Protein AF-A0A1A9HRB0-F1 (afdb_monomer_lite)

Structure (mmCIF, N/CA/C/O backbone):
data_AF-A0A1A9HRB0-F1
#
_entry.id   AF-A0A1A9HRB0-F1
#
loop_
_atom_site.group_PDB
_atom_site.id
_atom_site.type_symbol
_atom_site.label_atom_id
_atom_site.label_alt_id
_atom_site.label_comp_id
_atom_site.label_asym_id
_atom_site.label_entity_id
_atom_site.label_seq_id
_atom_site.pdbx_PDB_ins_code
_atom_site.Cartn_x
_atom_site.Cartn_y
_atom_site.Cartn_z
_atom_site.occupancy
_atom_site.B_iso_or_equiv
_atom_site.auth_seq_id
_atom_site.auth_comp_id
_atom_site.auth_asym_id
_atom_site.auth_atom_id
_atom_site.pdbx_PDB_model_num
ATOM 1 N N . MET A 1 1 ? 14.330 -3.251 -3.078 1.00 82.81 1 MET A N 1
ATOM 2 C CA . MET A 1 1 ? 13.574 -4.289 -2.345 1.00 82.81 1 MET A CA 1
ATOM 3 C C . MET A 1 1 ? 13.131 -3.721 -1.014 1.00 82.81 1 MET A C 1
ATOM 5 O O . MET A 1 1 ? 13.919 -3.027 -0.377 1.00 82.81 1 MET A O 1
ATOM 9 N N . PHE A 1 2 ? 11.901 -4.001 -0.601 1.00 91.69 2 PHE A N 1
ATOM 10 C CA . PHE A 1 2 ? 11.378 -3.601 0.697 1.00 91.69 2 PHE A CA 1
ATOM 11 C C . PHE A 1 2 ? 12.103 -4.312 1.845 1.00 91.69 2 PHE A C 1
ATOM 13 O O . PHE A 1 2 ? 12.429 -5.499 1.728 1.00 91.69 2 PHE A O 1
ATOM 20 N N . PRO A 1 3 ? 12.317 -3.619 2.979 1.00 94.19 3 PRO A N 1
ATOM 21 C CA . PRO A 1 3 ? 12.743 -4.265 4.212 1.00 94.19 3 PRO A CA 1
ATOM 22 C C . PRO A 1 3 ? 11.731 -5.329 4.659 1.00 94.19 3 PRO A C 1
ATOM 24 O O . PRO A 1 3 ? 10.520 -5.129 4.547 1.00 94.19 3 PRO A O 1
ATOM 27 N N . ASP A 1 4 ? 12.206 -6.424 5.256 1.00 94.56 4 ASP A N 1
ATOM 28 C CA . ASP A 1 4 ? 11.351 -7.550 5.668 1.00 94.56 4 ASP A CA 1
ATOM 29 C C . ASP A 1 4 ? 10.207 -7.143 6.608 1.00 94.56 4 ASP A C 1
ATOM 31 O O . ASP A 1 4 ? 9.114 -7.710 6.543 1.00 94.56 4 ASP A O 1
ATOM 35 N N . LYS A 1 5 ? 10.435 -6.135 7.462 1.00 94.31 5 LYS A N 1
ATOM 36 C CA . LYS A 1 5 ? 9.402 -5.570 8.341 1.00 94.31 5 LYS A CA 1
ATOM 37 C C . LYS A 1 5 ? 8.209 -5.046 7.535 1.00 94.31 5 LYS A C 1
ATOM 39 O O . LYS A 1 5 ? 7.070 -5.321 7.899 1.00 94.31 5 LYS A O 1
ATOM 44 N N . ILE A 1 6 ? 8.479 -4.339 6.439 1.00 94.62 6 ILE A N 1
ATOM 45 C CA . ILE A 1 6 ? 7.456 -3.764 5.561 1.00 94.62 6 ILE A CA 1
ATOM 46 C C . ILE A 1 6 ? 6.790 -4.849 4.731 1.00 94.62 6 ILE A C 1
ATOM 48 O O . ILE A 1 6 ? 5.566 -4.890 4.682 1.00 94.62 6 ILE A O 1
ATOM 52 N N . ARG A 1 7 ? 7.555 -5.797 4.177 1.00 95.19 7 ARG A N 1
ATOM 53 C CA . ARG A 1 7 ? 6.973 -6.916 3.420 1.00 95.19 7 ARG A CA 1
ATOM 54 C C . ARG A 1 7 ? 5.950 -7.689 4.258 1.00 95.19 7 ARG A C 1
ATOM 56 O O . ARG A 1 7 ? 4.822 -7.887 3.823 1.00 95.19 7 ARG A O 1
ATOM 63 N N . ARG A 1 8 ? 6.307 -8.054 5.497 1.00 96.00 8 ARG A N 1
ATOM 64 C CA . ARG A 1 8 ? 5.389 -8.742 6.427 1.00 96.00 8 ARG A CA 1
ATOM 65 C C . ARG A 1 8 ? 4.172 -7.892 6.786 1.00 96.00 8 ARG A C 1
ATOM 67 O O . ARG A 1 8 ? 3.090 -8.442 6.966 1.00 96.00 8 ARG A O 1
ATOM 74 N N . PHE A 1 9 ? 4.354 -6.582 6.930 1.00 94.56 9 PHE A N 1
ATOM 75 C CA . PHE A 1 9 ? 3.260 -5.665 7.225 1.00 94.56 9 PHE A CA 1
ATOM 76 C C . PHE A 1 9 ? 2.266 -5.581 6.061 1.00 94.56 9 PHE A C 1
ATOM 78 O O . PHE A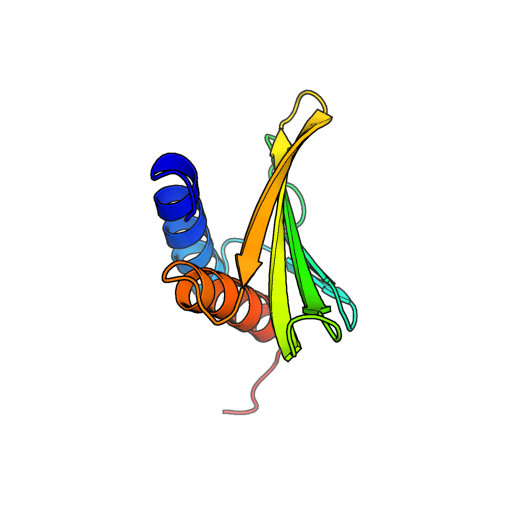 1 9 ? 1.080 -5.800 6.279 1.00 94.56 9 PHE A O 1
ATOM 85 N N . ILE A 1 10 ? 2.748 -5.389 4.830 1.00 94.50 10 ILE A N 1
ATOM 86 C CA . ILE A 1 10 ? 1.909 -5.352 3.624 1.00 94.50 10 ILE A CA 1
ATOM 87 C C . ILE A 1 10 ? 1.171 -6.682 3.438 1.00 94.50 10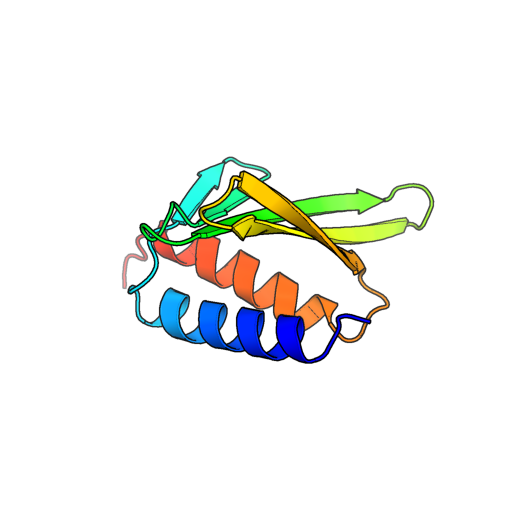 ILE A C 1
ATOM 89 O O . ILE A 1 10 ? -0.033 -6.676 3.214 1.00 94.50 10 ILE A O 1
ATOM 93 N N . SER A 1 11 ? 1.832 -7.831 3.627 1.00 95.75 11 SER A N 1
ATOM 94 C CA . SER A 1 11 ? 1.148 -9.133 3.554 1.00 95.75 11 SER A CA 1
ATOM 95 C C . SER A 1 11 ? 0.008 -9.273 4.570 1.00 95.75 11 SER A C 1
ATOM 97 O O . SER A 1 11 ? -1.025 -9.853 4.251 1.00 95.75 11 SER A O 1
ATOM 99 N N . LYS A 1 12 ? 0.162 -8.732 5.786 1.00 95.00 12 LYS A N 1
ATOM 100 C CA . LYS A 1 12 ? -0.926 -8.707 6.777 1.00 95.00 12 LYS A CA 1
ATOM 101 C C . LYS A 1 12 ? -2.035 -7.730 6.391 1.00 95.00 12 LYS A C 1
ATOM 103 O O . LYS A 1 12 ? -3.201 -8.049 6.595 1.00 95.00 12 LYS A O 1
ATOM 108 N N . LEU A 1 13 ? -1.684 -6.565 5.844 1.00 92.75 13 LEU A N 1
ATOM 109 C CA . LEU A 1 13 ? -2.665 -5.603 5.340 1.00 92.75 13 LEU A CA 1
ATOM 110 C C . LEU A 1 13 ? -3.521 -6.212 4.229 1.00 92.75 13 LEU A C 1
ATOM 112 O O . LEU A 1 13 ? -4.730 -6.023 4.263 1.00 92.75 13 LEU A O 1
ATOM 116 N N . VAL A 1 14 ? -2.928 -6.985 3.311 1.00 94.56 14 VAL A N 1
ATOM 117 C CA . VAL A 1 14 ? -3.669 -7.725 2.274 1.00 94.56 14 VAL A CA 1
ATOM 118 C C . VAL A 1 14 ? -4.706 -8.641 2.917 1.00 94.56 14 VAL A C 1
ATOM 120 O O . VAL A 1 14 ? -5.894 -8.478 2.670 1.00 94.56 14 VAL A O 1
ATOM 123 N N . GLN A 1 15 ? -4.274 -9.530 3.817 1.00 95.12 15 GLN A N 1
ATOM 124 C CA . GLN A 1 15 ? -5.166 -10.494 4.476 1.00 95.12 15 GLN A CA 1
ATOM 125 C C . GLN A 1 15 ? -6.339 -9.813 5.194 1.00 95.12 15 GLN A C 1
ATOM 127 O O . GLN A 1 15 ? -7.482 -10.236 5.058 1.00 95.12 15 GLN A O 1
ATOM 132 N N . ARG A 1 16 ? -6.066 -8.739 5.945 1.00 92.12 16 ARG A N 1
ATOM 133 C CA . ARG A 1 16 ? -7.103 -7.996 6.678 1.00 92.12 16 ARG A CA 1
ATOM 134 C C . ARG A 1 16 ? -8.018 -7.191 5.751 1.00 92.12 16 ARG A C 1
ATOM 136 O O . ARG A 1 16 ? -9.204 -7.060 6.033 1.00 92.12 16 ARG A O 1
ATOM 143 N N . THR A 1 17 ? -7.489 -6.673 4.643 1.00 91.75 17 THR A N 1
ATOM 144 C CA . THR A 1 17 ? -8.279 -5.972 3.618 1.00 91.75 17 THR A CA 1
ATOM 145 C C . THR A 1 17 ? -9.250 -6.929 2.936 1.00 91.75 17 THR A C 1
ATOM 147 O O . THR A 1 17 ? -10.434 -6.626 2.840 1.00 91.75 17 THR A O 1
ATOM 150 N N . GLU A 1 18 ? -8.785 -8.112 2.536 1.00 92.06 18 GLU A N 1
ATOM 151 C CA . GLU A 1 18 ? -9.625 -9.146 1.916 1.00 92.06 18 GLU A CA 1
ATOM 152 C C . GLU A 1 18 ? -10.668 -9.725 2.881 1.00 92.06 18 GLU A C 1
ATOM 154 O O . GLU A 1 18 ? -11.754 -10.110 2.459 1.00 92.06 18 GLU A O 1
ATOM 159 N N . ALA A 1 19 ? -10.372 -9.739 4.183 1.00 92.00 19 ALA A N 1
ATOM 160 C CA . ALA A 1 19 ? -11.335 -10.090 5.225 1.00 92.00 19 ALA A CA 1
ATOM 161 C C . ALA A 1 19 ? -12.376 -8.982 5.507 1.00 92.00 19 ALA A C 1
ATOM 163 O O . ALA A 1 19 ? -13.278 -9.188 6.318 1.00 92.00 19 ALA A O 1
ATOM 164 N N . GLY A 1 20 ? -12.260 -7.808 4.873 1.00 88.19 20 GLY A N 1
ATOM 165 C CA . GLY A 1 20 ? -13.151 -6.663 5.090 1.00 88.19 20 GLY A CA 1
ATOM 166 C C . GLY A 1 20 ? -12.921 -5.925 6.414 1.00 88.19 20 GLY A C 1
ATOM 167 O O . GLY A 1 20 ? -13.766 -5.139 6.834 1.00 88.19 20 GLY A O 1
ATOM 168 N N . GLU A 1 21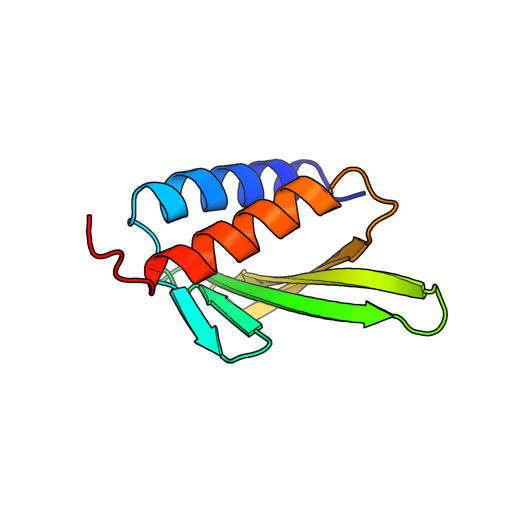 ? -11.793 -6.165 7.090 1.00 88.94 21 GLU A N 1
ATOM 169 C CA . GLU A 1 21 ? -11.478 -5.549 8.387 1.00 88.94 21 GLU A CA 1
ATOM 170 C C . GLU A 1 21 ? -10.912 -4.132 8.257 1.00 88.94 21 GLU A C 1
ATOM 172 O O . GLU A 1 21 ? -10.927 -3.372 9.226 1.00 88.94 21 GLU A O 1
ATOM 177 N N . ILE A 1 22 ? -10.366 -3.792 7.087 1.00 85.62 22 ILE A N 1
ATOM 178 C CA . ILE A 1 22 ? -9.728 -2.500 6.836 1.00 85.62 22 ILE A CA 1
ATOM 179 C C . ILE A 1 22 ? -10.613 -1.676 5.900 1.00 85.62 22 ILE A C 1
ATOM 181 O O . ILE A 1 22 ? -10.780 -2.056 4.739 1.00 85.62 22 ILE A O 1
ATOM 185 N N . PRO A 1 23 ? -11.156 -0.538 6.366 1.00 81.25 23 PRO A N 1
ATOM 186 C CA . PRO A 1 23 ? -11.854 0.389 5.495 1.00 81.25 23 PRO A CA 1
ATOM 187 C C . PRO A 1 23 ? -10.843 1.183 4.658 1.00 81.25 23 PRO A C 1
ATOM 189 O O . PRO A 1 23 ? -9.964 1.865 5.190 1.00 81.25 23 PRO A O 1
ATOM 192 N N . TRP A 1 24 ? -10.999 1.122 3.339 1.00 86.06 24 TRP A N 1
ATOM 193 C CA . TRP A 1 24 ? -10.247 1.950 2.401 1.00 86.06 24 TRP A CA 1
ATOM 194 C C . TRP A 1 24 ? -11.111 3.107 1.896 1.00 86.06 24 TRP A C 1
ATOM 196 O O . TRP A 1 24 ? -12.304 2.953 1.620 1.00 86.06 24 TRP A O 1
ATOM 206 N N . GLU A 1 25 ? -10.504 4.278 1.780 1.00 80.31 25 GLU A N 1
ATOM 207 C CA . GLU A 1 25 ? -10.979 5.389 0.968 1.00 80.31 25 GLU A CA 1
ATOM 208 C C . GLU A 1 25 ? -10.165 5.393 -0.325 1.00 80.31 25 GLU A C 1
ATOM 210 O O . GLU A 1 25 ? -8.974 5.088 -0.325 1.00 80.31 25 GLU A O 1
ATOM 215 N N . TYR A 1 26 ? -10.822 5.655 -1.448 1.00 69.00 26 TYR A N 1
ATOM 216 C CA . TYR A 1 26 ? -10.202 5.531 -2.760 1.00 69.00 26 TYR A CA 1
ATOM 217 C C . TYR A 1 26 ? -10.561 6.752 -3.600 1.00 69.00 26 TYR A C 1
ATOM 219 O O . TYR A 1 26 ? -11.738 7.123 -3.674 1.00 69.00 26 TYR A O 1
ATOM 227 N N . ASP A 1 27 ? -9.563 7.350 -4.241 1.00 64.69 27 ASP A N 1
ATOM 228 C CA . ASP A 1 27 ? -9.741 8.245 -5.380 1.00 64.69 27 ASP A CA 1
ATOM 229 C C . ASP A 1 27 ? -9.150 7.599 -6.644 1.00 64.69 27 ASP A C 1
ATOM 231 O O . ASP A 1 27 ? -8.511 6.559 -6.571 1.00 64.69 27 ASP A O 1
ATOM 235 N N . LEU A 1 28 ? -9.378 8.167 -7.832 1.00 58.59 28 LEU A N 1
ATOM 236 C CA . LEU A 1 28 ? -8.984 7.541 -9.107 1.00 58.59 28 LEU A CA 1
ATOM 237 C C . LEU A 1 28 ? -7.497 7.123 -9.199 1.00 58.59 28 LEU A C 1
ATOM 239 O O . LEU A 1 28 ? -7.188 6.264 -10.028 1.00 58.59 28 LEU A O 1
ATOM 243 N N . PHE A 1 29 ? -6.598 7.682 -8.381 1.00 59.66 29 PHE A N 1
ATOM 244 C CA . PHE A 1 29 ? -5.151 7.449 -8.450 1.00 59.66 29 PHE A CA 1
ATOM 245 C C . PHE A 1 29 ? -4.500 7.042 -7.110 1.00 59.66 29 PHE A C 1
ATOM 247 O O . PHE A 1 29 ? -3.374 6.537 -7.127 1.00 59.66 29 PHE A O 1
ATOM 254 N N . GLU A 1 30 ? -5.201 7.192 -5.985 1.00 62.41 30 GLU A N 1
ATOM 255 C CA . GLU A 1 30 ? -4.711 6.933 -4.628 1.00 62.41 30 GLU A CA 1
ATOM 256 C C . GLU A 1 30 ? -5.674 6.024 -3.836 1.00 62.41 30 GLU A C 1
ATOM 258 O O . GLU A 1 30 ? -6.880 6.267 -3.736 1.00 62.41 30 GLU A O 1
ATOM 263 N N . ALA A 1 31 ? -5.119 4.972 -3.223 1.00 61.44 31 ALA A N 1
ATOM 264 C CA . ALA A 1 31 ? -5.790 4.173 -2.202 1.00 61.44 31 ALA A CA 1
ATOM 265 C C . ALA A 1 31 ? -5.300 4.601 -0.814 1.00 61.44 31 ALA A C 1
ATOM 267 O O . ALA A 1 31 ? -4.140 4.385 -0.467 1.00 61.44 31 ALA A O 1
ATOM 268 N N . VAL A 1 32 ? -6.182 5.128 0.029 1.00 65.25 32 VAL A N 1
ATOM 269 C CA . VAL A 1 32 ? -5.866 5.489 1.417 1.00 65.25 32 VAL A CA 1
ATOM 270 C C . VAL A 1 32 ? -6.580 4.524 2.355 1.00 65.25 32 VAL A C 1
ATOM 272 O O . VAL A 1 32 ? -7.807 4.501 2.403 1.00 65.25 32 VAL A O 1
ATOM 275 N N . ALA A 1 33 ? -5.857 3.731 3.149 1.00 61.81 33 ALA A N 1
ATOM 276 C CA . ALA A 1 33 ? -6.513 3.005 4.235 1.00 61.81 33 ALA A CA 1
ATOM 277 C C . ALA A 1 33 ? -6.712 3.983 5.383 1.00 61.81 33 ALA A C 1
ATOM 279 O O . ALA A 1 33 ? -5.748 4.498 5.971 1.00 61.81 33 ALA A O 1
ATOM 280 N N . TRP A 1 34 ? -7.972 4.257 5.706 1.00 60.91 34 TRP A N 1
ATOM 281 C CA . TRP A 1 34 ? -8.261 5.233 6.733 1.00 60.91 34 TRP A CA 1
ATOM 282 C C . TRP A 1 34 ? -8.007 4.635 8.121 1.00 60.91 34 TRP A C 1
ATOM 284 O O . TRP A 1 34 ? -8.750 3.795 8.618 1.00 60.91 34 TRP A O 1
ATOM 294 N N . LYS A 1 35 ? -6.917 5.116 8.726 1.00 58.03 35 LYS A N 1
ATOM 295 C CA . LYS A 1 35 ? -6.706 5.374 10.158 1.00 58.03 35 LYS A CA 1
ATOM 296 C C . LYS A 1 35 ? -7.313 4.346 11.125 1.00 58.03 35 LYS A C 1
ATOM 298 O O . LYS A 1 35 ? -8.373 4.572 11.712 1.00 58.03 35 LYS A O 1
ATOM 303 N N . GLU A 1 36 ? -6.541 3.307 11.448 1.00 61.31 36 GLU A N 1
ATOM 304 C CA . GLU A 1 36 ? -6.605 2.789 12.820 1.00 61.31 36 GLU A CA 1
ATOM 305 C C . GLU A 1 36 ? -6.122 3.913 13.760 1.00 61.31 36 GLU A C 1
ATOM 307 O O . GLU A 1 36 ? -5.336 4.776 13.362 1.00 61.31 36 GLU A O 1
ATOM 312 N N . LYS A 1 37 ? -6.594 3.964 15.014 1.00 67.56 37 LYS A N 1
ATOM 313 C CA . LYS A 1 37 ? -6.216 5.033 15.969 1.00 67.56 37 LYS A CA 1
ATOM 314 C C . LYS A 1 37 ? -4.693 5.210 16.123 1.00 67.56 37 LYS A C 1
ATOM 316 O O . LYS A 1 37 ? -4.261 6.279 16.547 1.00 67.56 37 LYS A O 1
ATOM 321 N N . ASP A 1 38 ? -3.924 4.196 15.730 1.00 79.75 38 ASP A N 1
ATOM 322 C CA . ASP A 1 38 ? -2.491 4.070 15.960 1.00 79.75 38 ASP A CA 1
ATOM 323 C C . ASP A 1 38 ? -1.620 4.278 14.702 1.00 79.75 38 ASP A C 1
ATOM 325 O O . ASP A 1 38 ? -0.411 4.478 14.838 1.00 79.75 38 ASP A O 1
ATOM 329 N N . PHE A 1 39 ? -2.189 4.248 13.487 1.00 86.19 39 PHE A N 1
ATOM 330 C CA . PHE A 1 39 ? -1.453 4.503 12.239 1.00 86.19 39 PHE A CA 1
ATOM 331 C C . PHE A 1 39 ? -2.378 4.776 11.040 1.00 86.19 39 PHE A C 1
ATOM 333 O O . PHE A 1 39 ? -3.554 4.417 11.041 1.00 86.19 39 PHE A O 1
ATOM 340 N N . ALA A 1 40 ? -1.822 5.356 9.977 1.00 88.56 40 ALA A N 1
ATOM 341 C CA . ALA A 1 40 ? -2.459 5.467 8.666 1.00 88.56 40 ALA A CA 1
ATOM 342 C C . ALA A 1 40 ? -1.539 4.910 7.574 1.00 88.56 40 ALA A C 1
ATOM 344 O O . ALA A 1 40 ? -0.313 4.967 7.703 1.00 88.56 40 ALA A O 1
ATOM 345 N N . VAL A 1 41 ? -2.127 4.379 6.501 1.00 90.69 41 VAL A N 1
ATOM 346 C CA . VAL A 1 41 ? -1.375 3.971 5.310 1.00 90.69 41 VAL A CA 1
ATOM 347 C C . VAL A 1 41 ? -2.025 4.525 4.052 1.00 90.69 41 VAL A C 1
ATOM 349 O O . VAL A 1 41 ? -3.249 4.567 3.960 1.00 90.69 41 VAL A O 1
ATOM 352 N N . SER A 1 42 ? -1.210 4.913 3.080 1.00 90.12 42 SER A N 1
ATOM 353 C CA . SER A 1 42 ? -1.670 5.190 1.721 1.00 90.12 42 SER A CA 1
ATOM 354 C C . SER A 1 42 ? -0.802 4.470 0.701 1.00 90.12 42 SER A C 1
ATOM 356 O O . SER A 1 42 ? 0.333 4.063 0.978 1.00 90.12 42 SER A O 1
ATOM 358 N N . LEU A 1 43 ? -1.389 4.229 -0.461 1.00 90.81 43 LEU A N 1
ATOM 359 C CA . LEU A 1 43 ? -0.783 3.514 -1.558 1.00 90.81 43 LEU A CA 1
ATOM 360 C C . LEU A 1 43 ? -1.168 4.183 -2.875 1.00 90.81 43 LEU A C 1
ATOM 362 O O . LEU A 1 43 ? -2.335 4.191 -3.262 1.00 90.81 43 LEU A O 1
ATOM 366 N N . ASP A 1 44 ? -0.161 4.686 -3.579 1.00 90.19 44 ASP A N 1
ATOM 367 C CA . ASP A 1 44 ? -0.323 5.378 -4.854 1.00 90.19 44 ASP A CA 1
ATOM 368 C C . ASP A 1 44 ? 0.287 4.572 -5.988 1.00 90.19 44 ASP A C 1
ATOM 370 O O . ASP A 1 44 ? 1.363 3.981 -5.832 1.00 90.19 44 ASP A O 1
ATOM 374 N N . TYR A 1 45 ? -0.349 4.629 -7.154 1.00 90.19 45 TYR A N 1
ATOM 375 C CA . TYR A 1 45 ? 0.230 4.144 -8.399 1.00 90.19 45 TYR A CA 1
ATOM 376 C C . TYR A 1 45 ? 0.598 5.310 -9.318 1.00 90.19 45 TYR A C 1
ATOM 378 O O . TYR A 1 45 ? -0.184 6.232 -9.535 1.00 90.19 45 TYR A O 1
ATOM 386 N N . SER A 1 46 ? 1.780 5.239 -9.923 1.00 90.69 46 SER A N 1
ATOM 387 C CA . SER A 1 46 ? 2.220 6.183 -10.947 1.00 90.69 46 SER A CA 1
ATOM 388 C C . SER A 1 46 ? 2.996 5.467 -12.048 1.00 90.69 46 SER A C 1
ATOM 390 O O . SER A 1 46 ? 3.559 4.395 -11.836 1.00 90.69 46 SER A O 1
ATOM 392 N N . PHE A 1 47 ? 3.034 6.055 -13.242 1.00 91.06 47 PHE A N 1
ATOM 393 C CA . PHE A 1 47 ? 3.873 5.567 -14.333 1.00 91.06 47 PHE A CA 1
ATOM 394 C C . PHE A 1 47 ? 5.117 6.448 -14.462 1.00 91.06 47 PHE A C 1
ATOM 396 O O . PHE A 1 47 ? 5.009 7.655 -14.689 1.00 91.06 47 PHE A O 1
ATOM 403 N N . ASN A 1 48 ? 6.303 5.855 -14.329 1.00 89.94 48 ASN A N 1
ATOM 404 C CA . ASN A 1 48 ? 7.567 6.543 -14.548 1.00 89.94 48 ASN A CA 1
ATOM 405 C C . ASN A 1 48 ? 7.920 6.507 -16.040 1.00 89.94 48 ASN A C 1
ATOM 407 O O . ASN A 1 48 ? 8.539 5.563 -16.519 1.00 89.94 48 ASN A O 1
ATOM 411 N N . GLY A 1 49 ? 7.585 7.572 -16.772 1.00 89.06 49 GLY A N 1
ATOM 412 C CA . GLY A 1 49 ? 7.857 7.662 -18.212 1.00 89.06 49 GLY A CA 1
ATOM 413 C C . GLY A 1 49 ? 9.340 7.720 -18.601 1.00 89.06 49 GLY A C 1
ATOM 414 O O . GLY A 1 49 ? 9.658 7.585 -19.778 1.00 89.06 49 GLY A O 1
ATOM 415 N N . ARG A 1 50 ? 10.264 7.923 -17.650 1.00 90.88 50 ARG A N 1
ATOM 416 C CA . ARG A 1 50 ? 11.710 7.869 -17.924 1.00 90.88 50 ARG A CA 1
ATOM 417 C C . ARG A 1 50 ? 12.236 6.437 -17.923 1.00 90.88 50 ARG A C 1
ATOM 419 O O . ARG A 1 50 ? 13.129 6.122 -18.702 1.00 90.88 50 ARG A O 1
ATOM 426 N N . GLU A 1 51 ? 11.720 5.620 -17.015 1.00 88.44 51 GLU A N 1
ATOM 427 C CA . GLU A 1 51 ? 12.101 4.212 -16.848 1.00 88.44 51 GLU A CA 1
ATOM 428 C C . GLU A 1 51 ? 11.130 3.258 -17.557 1.00 88.44 51 GLU A C 1
ATOM 430 O O . GLU A 1 51 ? 11.370 2.057 -17.572 1.00 88.44 51 GLU A O 1
ATOM 435 N N . ASP A 1 52 ? 10.063 3.798 -18.155 1.00 91.62 52 ASP A N 1
ATOM 436 C CA . ASP A 1 52 ? 8.997 3.063 -18.844 1.00 91.62 52 ASP A CA 1
ATOM 437 C C . ASP A 1 52 ? 8.358 1.978 -17.958 1.00 91.62 52 ASP A C 1
ATOM 439 O O . ASP A 1 52 ? 8.034 0.877 -18.400 1.00 91.62 52 ASP A O 1
ATOM 443 N N . CYS A 1 53 ? 8.204 2.281 -16.664 1.00 91.56 53 CYS A N 1
ATOM 444 C CA . CYS A 1 53 ? 7.791 1.310 -15.658 1.00 91.56 53 CYS A CA 1
ATOM 445 C C . CYS A 1 53 ? 6.723 1.861 -14.703 1.00 91.56 53 CYS A C 1
ATOM 447 O O . CYS A 1 53 ? 6.664 3.055 -14.395 1.00 91.56 53 CYS A O 1
ATOM 449 N N . GLY A 1 54 ? 5.853 0.973 -14.218 1.00 91.50 54 GLY A N 1
ATOM 450 C CA . GLY A 1 54 ? 4.886 1.300 -13.171 1.00 91.50 54 GLY A CA 1
ATOM 451 C C . GLY A 1 54 ? 5.565 1.344 -11.804 1.00 91.50 54 GLY A C 1
ATOM 452 O O . GLY A 1 54 ? 6.378 0.474 -11.496 1.00 91.50 54 GLY A O 1
ATOM 453 N N . VAL A 1 55 ? 5.206 2.320 -10.973 1.00 93.81 55 VAL A N 1
ATOM 454 C CA . VAL A 1 55 ? 5.768 2.541 -9.637 1.00 93.81 55 VAL A CA 1
ATOM 455 C C . VAL A 1 55 ? 4.642 2.645 -8.619 1.00 93.81 55 VAL A C 1
ATOM 457 O O . VAL A 1 55 ? 3.719 3.443 -8.781 1.00 93.81 55 VAL A O 1
ATOM 460 N N . PHE A 1 56 ? 4.752 1.867 -7.548 1.00 93.75 56 PHE A N 1
ATOM 461 C CA . PHE A 1 56 ? 3.940 2.032 -6.354 1.00 93.75 56 PHE A CA 1
ATOM 462 C C . PHE A 1 56 ? 4.717 2.778 -5.276 1.00 93.75 56 PHE A C 1
ATOM 464 O O . PHE A 1 56 ? 5.873 2.444 -4.990 1.00 93.75 56 PHE A O 1
ATOM 471 N N . ARG A 1 57 ? 4.048 3.738 -4.638 1.00 94.06 57 ARG A N 1
ATOM 472 C CA . ARG A 1 57 ? 4.505 4.394 -3.412 1.00 94.06 57 ARG A CA 1
ATOM 473 C C . ARG A 1 57 ? 3.610 3.958 -2.263 1.00 94.06 57 ARG A C 1
ATOM 475 O O . ARG A 1 57 ? 2.424 4.249 -2.269 1.00 94.06 57 ARG A O 1
ATOM 482 N N . PHE A 1 58 ? 4.188 3.279 -1.280 1.00 93.44 58 PHE A N 1
ATOM 483 C CA . PHE A 1 58 ? 3.533 2.918 -0.030 1.00 93.44 58 PHE A CA 1
ATOM 484 C C . PHE A 1 58 ? 3.979 3.875 1.074 1.00 93.44 58 PHE A C 1
ATOM 486 O O . PHE A 1 58 ? 5.172 3.957 1.380 1.00 93.44 58 PHE A O 1
ATOM 493 N N . VAL A 1 59 ? 3.030 4.572 1.687 1.00 93.31 59 VAL A N 1
ATOM 494 C CA . VAL A 1 59 ? 3.271 5.522 2.774 1.00 93.31 59 VAL A CA 1
ATOM 495 C C . VAL A 1 59 ? 2.692 4.954 4.061 1.00 93.31 59 VAL A C 1
ATOM 497 O O . VAL A 1 59 ? 1.536 4.543 4.112 1.00 93.31 59 VAL A O 1
ATOM 500 N N . TYR A 1 60 ? 3.494 4.943 5.120 1.00 92.50 60 TYR A N 1
ATOM 501 C CA . TYR A 1 60 ? 3.062 4.625 6.475 1.00 92.50 60 TYR A CA 1
ATOM 502 C C . TYR A 1 60 ? 3.247 5.854 7.361 1.00 92.50 60 TYR A C 1
ATOM 504 O O . TYR A 1 60 ? 4.343 6.413 7.424 1.00 92.50 60 TYR A O 1
ATOM 512 N N . ARG A 1 61 ? 2.194 6.243 8.080 1.00 91.56 61 ARG A N 1
ATOM 513 C CA . ARG A 1 61 ? 2.226 7.325 9.065 1.00 91.56 61 ARG A CA 1
ATOM 514 C C . ARG A 1 61 ? 1.897 6.777 10.448 1.00 91.56 61 ARG A C 1
ATOM 516 O O . ARG A 1 61 ? 0.841 6.174 10.631 1.00 91.56 61 ARG A O 1
ATOM 523 N N . ASP A 1 62 ? 2.791 6.968 11.414 1.00 90.56 62 ASP A N 1
ATOM 524 C CA . ASP A 1 62 ? 2.553 6.542 12.799 1.00 90.56 62 ASP A CA 1
ATOM 525 C C . ASP A 1 62 ? 1.637 7.516 13.567 1.00 90.56 62 ASP A C 1
ATOM 527 O O . ASP A 1 62 ? 1.291 8.601 13.090 1.00 90.56 62 ASP A O 1
ATOM 531 N N . ALA A 1 63 ? 1.238 7.129 14.782 1.00 87.44 63 ALA A N 1
ATOM 532 C CA . ALA A 1 63 ? 0.430 7.959 15.676 1.00 87.44 63 ALA A CA 1
ATOM 533 C C . ALA A 1 63 ? 1.094 9.295 16.063 1.00 87.44 63 ALA A C 1
ATOM 535 O O . ALA A 1 63 ? 0.399 10.238 16.441 1.00 87.44 63 ALA A O 1
ATOM 536 N N . GLN A 1 64 ? 2.426 9.381 15.996 1.00 88.62 64 GLN A N 1
ATOM 537 C CA . GLN A 1 64 ? 3.195 10.590 16.290 1.00 88.62 64 GLN A CA 1
ATOM 538 C C . GLN A 1 64 ? 3.265 11.539 15.082 1.00 88.62 64 GLN A C 1
ATOM 540 O O . GLN A 1 64 ? 3.725 12.672 15.224 1.00 88.62 64 GLN A O 1
ATOM 545 N N . GLY A 1 65 ? 2.771 11.107 13.917 1.00 84.94 65 GLY A N 1
ATOM 546 C CA . GLY A 1 65 ? 2.794 11.866 12.673 1.00 84.94 65 GLY A CA 1
ATOM 547 C C . GLY A 1 65 ? 4.081 11.692 11.869 1.00 84.94 65 GLY A C 1
ATOM 548 O O . GLY A 1 65 ? 4.250 12.392 10.873 1.00 84.94 65 GLY A O 1
ATOM 549 N N . SER A 1 66 ? 4.975 10.779 12.261 1.00 92.69 66 SER A N 1
ATOM 550 C CA . SER A 1 66 ? 6.156 10.450 11.465 1.00 92.69 66 SER A CA 1
ATOM 551 C C . SER A 1 66 ? 5.729 9.705 10.209 1.00 92.69 66 SER A C 1
ATOM 553 O O . SER A 1 66 ? 4.898 8.796 10.270 1.00 92.69 66 SER A O 1
ATOM 555 N N . GLU A 1 67 ? 6.328 10.063 9.079 1.00 94.00 67 GLU A N 1
ATOM 556 C CA . GLU A 1 67 ? 6.014 9.496 7.774 1.00 94.00 67 GLU A CA 1
ATOM 557 C C . GLU A 1 67 ? 7.186 8.677 7.239 1.00 94.00 67 GLU A C 1
ATOM 559 O O . GLU A 1 67 ? 8.346 9.088 7.313 1.00 94.00 67 GLU A O 1
ATOM 564 N N . PHE A 1 68 ? 6.870 7.499 6.710 1.00 94.44 68 PHE A N 1
ATOM 565 C CA . PHE A 1 68 ? 7.826 6.573 6.130 1.00 94.44 68 PHE A CA 1
ATOM 566 C C . PHE A 1 68 ? 7.329 6.147 4.754 1.00 94.44 68 PHE A C 1
ATOM 568 O O . PHE A 1 68 ? 6.238 5.591 4.632 1.00 94.44 68 PHE A O 1
ATOM 575 N N . GLU A 1 69 ? 8.149 6.369 3.732 1.00 95.12 69 GLU A N 1
ATOM 576 C CA . GLU A 1 69 ? 7.807 6.052 2.349 1.00 95.12 69 GLU A CA 1
ATOM 577 C C . GLU A 1 69 ? 8.634 4.880 1.821 1.00 95.12 69 GLU A C 1
ATOM 579 O O . GLU A 1 69 ? 9.840 4.769 2.065 1.00 95.12 69 GLU A O 1
ATOM 584 N N . PHE A 1 70 ? 7.983 4.015 1.050 1.00 95.31 70 PHE A N 1
ATOM 585 C CA . PHE A 1 70 ? 8.593 2.850 0.429 1.00 95.31 70 PHE A CA 1
ATOM 586 C C . PHE A 1 70 ? 8.146 2.751 -1.028 1.00 95.31 70 PHE A C 1
ATOM 588 O O . PHE A 1 70 ? 6.957 2.799 -1.327 1.00 95.31 70 PHE A O 1
ATOM 595 N N . TYR A 1 71 ? 9.105 2.570 -1.935 1.00 94.94 71 TYR A N 1
ATOM 596 C CA . TYR A 1 71 ? 8.859 2.538 -3.377 1.00 94.94 71 TYR A CA 1
ATOM 597 C C . TYR A 1 71 ? 9.196 1.175 -3.982 1.00 94.94 71 TYR A C 1
ATOM 599 O O . TYR A 1 71 ? 10.216 0.563 -3.645 1.00 94.94 71 TYR A O 1
ATOM 607 N N . THR A 1 72 ? 8.352 0.705 -4.896 1.00 95.69 72 THR A N 1
ATOM 608 C CA . THR A 1 72 ? 8.601 -0.499 -5.694 1.00 95.69 72 THR A CA 1
ATOM 609 C C . THR A 1 72 ? 8.139 -0.280 -7.132 1.00 95.69 72 THR A C 1
ATOM 611 O O . THR A 1 72 ? 7.185 0.455 -7.367 1.00 95.69 72 THR A O 1
ATOM 614 N N . ASN A 1 73 ? 8.820 -0.888 -8.099 1.00 94.50 73 ASN A N 1
ATOM 615 C CA . ASN A 1 73 ? 8.520 -0.767 -9.525 1.00 94.50 73 ASN A CA 1
ATOM 616 C C . ASN A 1 73 ? 8.398 -2.146 -10.182 1.00 94.50 73 ASN A C 1
ATOM 618 O O . ASN A 1 73 ? 8.728 -3.146 -9.550 1.00 94.50 73 ASN A O 1
ATOM 622 N N . SER A 1 74 ? 7.942 -2.214 -11.433 1.00 90.12 74 SER A N 1
ATOM 623 C CA . SER A 1 74 ? 7.660 -3.487 -12.121 1.00 90.12 74 SER A CA 1
ATOM 624 C C . SER A 1 74 ? 8.836 -4.471 -12.191 1.00 90.12 74 SER A C 1
ATOM 626 O O . SER A 1 74 ? 8.606 -5.670 -12.324 1.00 90.12 74 SER A O 1
ATOM 628 N N . ASP A 1 75 ? 10.075 -3.998 -12.042 1.00 90.38 75 ASP A N 1
ATOM 629 C CA . ASP A 1 75 ? 11.281 -4.837 -12.035 1.00 90.38 75 ASP A CA 1
ATOM 630 C C . ASP A 1 75 ? 11.602 -5.424 -10.647 1.00 90.38 75 ASP A C 1
ATOM 632 O O . ASP A 1 75 ? 12.518 -6.233 -10.478 1.00 90.38 75 ASP A O 1
ATOM 636 N N . SER A 1 76 ? 10.867 -5.010 -9.614 1.00 92.62 76 SER A N 1
ATOM 637 C CA . SER A 1 76 ? 11.087 -5.400 -8.228 1.00 92.62 76 SER A CA 1
ATOM 638 C C . SER A 1 76 ? 10.223 -6.590 -7.811 1.00 92.62 76 SER A C 1
ATOM 640 O O . SER A 1 76 ? 9.015 -6.619 -8.023 1.00 92.62 76 SER A O 1
ATOM 642 N N . ALA A 1 77 ? 10.818 -7.533 -7.075 1.00 92.88 77 ALA A N 1
ATOM 643 C CA . ALA A 1 77 ? 10.097 -8.670 -6.493 1.00 92.88 77 ALA A CA 1
ATOM 644 C C . ALA A 1 77 ? 8.980 -8.276 -5.499 1.00 92.88 77 ALA A C 1
ATOM 646 O O . ALA A 1 77 ? 8.101 -9.087 -5.217 1.00 92.88 77 ALA A O 1
ATOM 647 N N . ASP A 1 78 ? 9.000 -7.053 -4.958 1.00 93.94 78 ASP A N 1
ATOM 648 C CA . ASP A 1 78 ? 7.976 -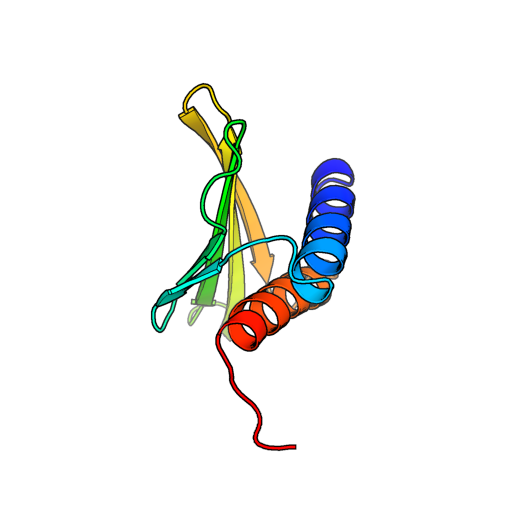6.552 -4.028 1.00 93.94 78 ASP A CA 1
ATOM 649 C C . ASP A 1 78 ? 6.772 -5.906 -4.745 1.00 93.94 78 ASP A C 1
ATOM 651 O O . ASP A 1 78 ? 5.744 -5.619 -4.119 1.00 93.94 78 ASP A O 1
ATOM 655 N N . TYR A 1 79 ? 6.874 -5.700 -6.059 1.00 94.31 79 TYR A N 1
ATOM 656 C CA . TYR A 1 79 ? 5.836 -5.060 -6.858 1.00 94.31 79 TYR A CA 1
ATOM 657 C C . TYR A 1 79 ? 4.541 -5.868 -6.923 1.00 94.31 79 TYR A C 1
ATOM 659 O O . TYR A 1 79 ? 3.492 -5.281 -6.656 1.00 94.31 79 TYR A O 1
ATOM 667 N N . PRO A 1 80 ? 4.558 -7.198 -7.160 1.00 96.06 80 PRO A N 1
ATOM 668 C CA . PRO A 1 80 ? 3.330 -7.989 -7.162 1.00 96.06 80 PRO A CA 1
ATOM 669 C C . PRO A 1 80 ? 2.577 -7.925 -5.830 1.00 96.06 80 PRO A C 1
ATOM 671 O O . PRO A 1 80 ? 1.357 -7.815 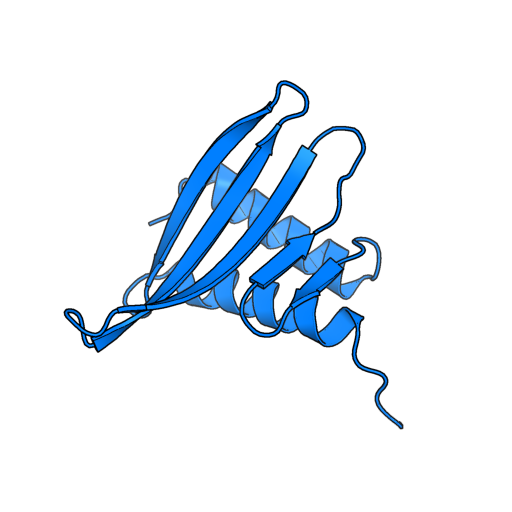-5.826 1.00 96.06 80 PRO A O 1
ATOM 674 N N . LEU A 1 81 ? 3.295 -7.938 -4.699 1.00 95.75 81 LEU A N 1
ATOM 675 C CA . LEU A 1 81 ? 2.685 -7.852 -3.368 1.00 95.75 81 LEU A CA 1
ATOM 676 C C . LEU A 1 81 ? 1.985 -6.502 -3.159 1.00 95.75 81 LEU A C 1
ATOM 678 O O . LEU A 1 81 ? 0.875 -6.446 -2.637 1.00 95.75 81 LEU A O 1
ATOM 682 N N . THR A 1 82 ? 2.639 -5.419 -3.569 1.00 94.25 82 THR A N 1
ATOM 683 C CA . THR A 1 82 ? 2.093 -4.066 -3.433 1.00 94.25 82 THR A CA 1
ATOM 684 C C . THR A 1 82 ? 0.909 -3.846 -4.369 1.00 94.25 82 THR A C 1
ATOM 686 O O . THR A 1 82 ? -0.114 -3.312 -3.949 1.00 94.25 82 THR A O 1
ATOM 689 N N . LYS A 1 83 ? 1.005 -4.342 -5.608 1.00 94.56 83 LYS A N 1
ATOM 690 C CA . LYS A 1 83 ? -0.104 -4.337 -6.562 1.00 94.56 83 LYS A CA 1
ATOM 691 C C . LYS A 1 83 ? -1.313 -5.097 -6.014 1.00 94.56 83 LYS A C 1
ATOM 693 O O . LYS A 1 83 ? -2.427 -4.602 -6.106 1.00 94.56 83 LYS A O 1
ATOM 698 N N . HIS A 1 84 ? -1.091 -6.268 -5.416 1.00 95.12 84 HIS A N 1
ATOM 699 C CA . HIS A 1 84 ? -2.163 -7.061 -4.816 1.00 95.12 84 HIS A CA 1
ATOM 700 C C . HIS A 1 84 ? -2.899 -6.265 -3.738 1.00 95.12 84 HIS A C 1
ATOM 702 O O . HIS A 1 84 ? -4.119 -6.205 -3.766 1.00 95.12 84 HIS A O 1
ATOM 708 N N . LEU A 1 85 ? -2.175 -5.591 -2.834 1.00 93.69 85 LEU A N 1
ATOM 709 C CA . LEU A 1 85 ? -2.806 -4.732 -1.826 1.00 93.69 85 LEU A CA 1
ATOM 710 C C . LEU A 1 85 ? -3.663 -3.628 -2.459 1.00 93.69 85 LEU A C 1
ATOM 712 O O . LEU A 1 85 ? -4.771 -3.383 -1.990 1.00 93.69 85 LEU A O 1
ATOM 716 N N . PHE A 1 86 ? -3.162 -2.987 -3.515 1.00 91.38 86 PHE A N 1
ATOM 717 C CA . PHE A 1 86 ? -3.892 -1.949 -4.243 1.00 91.38 86 PHE A CA 1
ATOM 718 C C . PHE A 1 86 ? -5.190 -2.480 -4.865 1.00 91.38 86 PHE A C 1
ATOM 720 O O . PHE A 1 86 ? -6.251 -1.887 -4.680 1.00 91.38 86 PHE A O 1
ATOM 727 N N . ASP A 1 87 ? -5.120 -3.626 -5.544 1.00 91.38 87 ASP A N 1
ATOM 728 C CA . ASP A 1 87 ? -6.285 -4.272 -6.154 1.00 91.38 87 ASP A CA 1
ATOM 729 C C . ASP A 1 87 ? -7.306 -4.702 -5.080 1.00 91.38 87 ASP A C 1
ATOM 731 O O . ASP A 1 87 ? -8.505 -4.459 -5.229 1.00 91.38 87 ASP A O 1
ATOM 735 N N . SER A 1 88 ? -6.845 -5.291 -3.967 1.00 91.69 88 SER A N 1
ATOM 736 C CA . SER A 1 88 ? -7.706 -5.662 -2.835 1.00 91.69 88 SER A CA 1
ATOM 737 C C . SER A 1 88 ? -8.390 -4.436 -2.229 1.00 91.69 88 SER A C 1
ATOM 739 O O . SER A 1 88 ? -9.583 -4.490 -1.938 1.00 91.69 88 SER A O 1
ATOM 741 N N . ALA A 1 89 ? -7.664 -3.325 -2.066 1.00 89.38 89 ALA A N 1
ATOM 742 C CA . ALA A 1 89 ? -8.214 -2.069 -1.565 1.00 89.38 89 ALA A CA 1
ATOM 743 C C . ALA A 1 89 ? -9.323 -1.532 -2.483 1.00 89.38 89 ALA A C 1
ATOM 745 O O . ALA A 1 89 ? -10.410 -1.218 -1.996 1.00 89.38 89 ALA A O 1
ATOM 746 N N . GLN A 1 90 ? -9.099 -1.496 -3.802 1.00 86.38 90 GLN A N 1
ATOM 747 C CA . GLN A 1 90 ? -10.124 -1.110 -4.783 1.00 86.38 90 GLN A CA 1
ATOM 748 C C . GLN A 1 90 ? -11.367 -2.001 -4.708 1.00 86.38 90 GLN A C 1
ATOM 750 O O . GLN A 1 90 ? -12.497 -1.507 -4.730 1.00 86.38 90 GLN A O 1
ATOM 755 N N . ALA A 1 91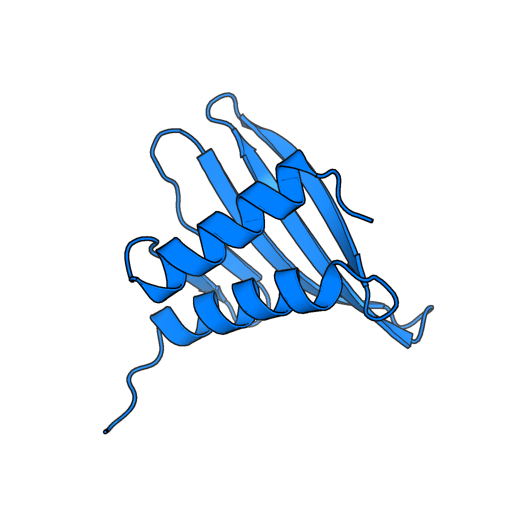 ? -11.162 -3.315 -4.584 1.00 88.56 91 ALA A N 1
ATOM 756 C CA . ALA A 1 91 ? -12.248 -4.283 -4.531 1.00 88.56 91 ALA A CA 1
ATOM 757 C C . ALA A 1 91 ? -13.178 -4.065 -3.324 1.00 88.56 91 ALA A C 1
ATOM 759 O O . ALA A 1 91 ? -14.364 -4.364 -3.428 1.00 88.56 91 ALA A O 1
ATOM 760 N N . THR A 1 92 ? -12.698 -3.477 -2.218 1.00 85.62 92 THR A N 1
ATOM 761 C CA . THR A 1 92 ? -13.536 -3.211 -1.028 1.00 85.62 92 THR A CA 1
ATOM 762 C C . THR A 1 92 ? -14.710 -2.259 -1.278 1.00 85.62 92 THR A C 1
ATOM 764 O O . THR A 1 92 ? -15.684 -2.281 -0.527 1.00 85.62 92 THR A O 1
ATOM 767 N N . LYS A 1 93 ? -14.642 -1.415 -2.317 1.00 78.12 93 LYS A N 1
ATOM 768 C CA . LYS A 1 93 ? -15.715 -0.479 -2.702 1.00 78.12 93 LYS A CA 1
ATOM 769 C C . LYS A 1 93 ? -16.598 -1.003 -3.829 1.00 78.12 93 LYS A C 1
ATOM 771 O O . LYS A 1 93 ? -17.574 -0.347 -4.188 1.00 78.12 93 LYS A O 1
ATOM 776 N N . MET A 1 94 ? -16.242 -2.141 -4.416 1.00 83.62 94 MET A N 1
ATOM 777 C CA . MET A 1 94 ? -16.952 -2.700 -5.553 1.00 83.62 94 MET A CA 1
ATOM 778 C C . MET A 1 94 ? -18.085 -3.604 -5.069 1.00 83.62 94 MET A C 1
ATOM 780 O O . MET A 1 94 ? -17.854 -4.587 -4.372 1.00 83.62 94 MET A O 1
ATOM 784 N N . GLU A 1 95 ? -19.312 -3.306 -5.491 1.00 80.50 95 GLU A N 1
ATOM 785 C CA . GLU A 1 95 ? -20.434 -4.235 -5.368 1.00 80.50 95 GLU A CA 1
ATOM 786 C C . GLU A 1 95 ? -20.522 -5.067 -6.651 1.00 80.50 95 GLU A C 1
ATOM 788 O O . GLU A 1 95 ? -20.798 -4.543 -7.733 1.00 80.50 95 GLU A O 1
ATOM 793 N N . LEU A 1 96 ? -20.251 -6.368 -6.541 1.00 82.75 96 LEU A N 1
ATOM 794 C CA . LEU A 1 96 ? -20.425 -7.309 -7.643 1.00 82.75 96 LEU A CA 1
ATOM 795 C C . LEU A 1 96 ? -21.828 -7.935 -7.580 1.00 82.75 96 LEU A C 1
ATOM 797 O O . LEU A 1 96 ? -22.289 -8.288 -6.496 1.00 82.75 96 LEU A O 1
ATOM 801 N N . PRO A 1 97 ? -22.527 -8.077 -8.720 1.00 83.44 97 PRO A N 1
ATOM 802 C CA . PRO A 1 97 ? -23.936 -8.474 -8.740 1.00 83.44 97 PRO A CA 1
ATOM 803 C C . PRO A 1 97 ? -24.205 -9.976 -8.525 1.00 83.44 97 PRO A C 1
ATOM 805 O O . PRO A 1 97 ? -25.369 -10.376 -8.574 1.00 83.44 97 PRO A O 1
ATOM 808 N N . PHE A 1 98 ? -23.179 -10.811 -8.334 1.00 72.38 98 PHE A N 1
ATOM 809 C CA . PHE A 1 98 ? -23.301 -12.248 -8.061 1.00 72.38 98 PHE A CA 1
ATOM 810 C C . PHE A 1 98 ? -22.051 -12.795 -7.369 1.00 72.38 98 PHE A C 1
ATOM 812 O O . PHE A 1 98 ? -20.934 -12.403 -7.778 1.00 72.38 98 PHE A O 1
#

Sequence (98 aa):
MFPDKIRRFISKLVQRTEAGEIPWEYDLFEAVAWKEKDFAVSLDYSFNGREDCGVFRFVYRDAQGSEFEFYTNSDSADYPLTKHLFDSAQATKMELPF

Radius of gyration: 13.46 Å; chains: 1; bounding box: 38×24×35 Å

pLDDT: mean 87.2, std 10.26, range [58.03, 96.06]

Secondary structure (DSSP, 8-state):
---HHHHHHHHHHHHHHHTT-SPEEE-SSEEEEEEETTEEEEEEEEEETTTTEEEEEEEEEETT--EEEEEEETTSTTHHHHHHHHHHHHHTT-----

Foldseek 3Di:
DDDPVVLVVLLVLLVCLLVVNWQWDDDPFKIWGDDDLFKTKIKGWDQDPVVRWIKIWIWIAGNVRDIDIDMDIPVDPCVVSSVSSVVSSVCSPDDDPD